Protein AF-A0A9E5M916-F1 (afdb_monomer_lite)

Foldseek 3Di:
DADDPDADPDDDPQFQDDWDDDVHIGRQWTDDQLDIDGNDDLVVVPPSSVVVVVVSCVRNVDD

Secondary structure (DSSP, 8-state):
----S---S---GGGEEEEEESSSEEEEEEEETTEEEESS-GGGSHHHHHHHHHHHHHHHH--

Radius of gyration: 12.23 Å; chains: 1; bounding box: 32×17×26 Å

Structure (mmCIF, N/CA/C/O backbone):
data_AF-A0A9E5M916-F1
#
_entry.id   AF-A0A9E5M916-F1
#
loop_
_atom_site.group_PDB
_atom_site.id
_atom_site.type_symbol
_atom_site.label_atom_id
_atom_site.label_alt_id
_atom_site.label_comp_id
_atom_site.label_asym_id
_atom_site.label_entity_id
_atom_site.label_seq_id
_atom_site.pdbx_PDB_ins_code
_atom_site.Cartn_x
_atom_site.Cartn_y
_atom_site.Cartn_z
_atom_site.occupancy
_atom_site.B_iso_or_equiv
_atom_site.auth_seq_id
_atom_site.auth_comp_id
_atom_site.auth_asym_id
_atom_site.auth_atom_id
_atom_site.pdbx_PDB_model_num
ATOM 1 N N . TYR A 1 1 ? 6.024 4.496 3.653 1.00 95.75 1 TYR A N 1
ATOM 2 C CA . TYR A 1 1 ? 7.437 4.105 3.472 1.00 95.75 1 TYR A CA 1
ATOM 3 C C . TYR A 1 1 ? 7.490 2.867 2.595 1.00 95.75 1 TYR A C 1
ATOM 5 O O . TYR A 1 1 ? 6.862 1.874 2.943 1.00 95.75 1 TYR A O 1
ATOM 13 N N . HIS A 1 2 ? 8.189 2.924 1.463 1.00 97.50 2 HIS A N 1
ATOM 14 C CA . HIS A 1 2 ? 8.306 1.804 0.526 1.00 97.50 2 HIS A CA 1
ATOM 15 C C . HIS A 1 2 ? 9.715 1.208 0.593 1.00 97.50 2 HIS A C 1
ATOM 17 O O . HIS A 1 2 ? 10.693 1.951 0.557 1.00 97.50 2 HIS A O 1
ATOM 23 N N . VAL A 1 3 ? 9.816 -0.120 0.681 1.00 97.75 3 VAL A N 1
ATOM 24 C CA . VAL A 1 3 ? 11.073 -0.867 0.527 1.00 97.75 3 VAL A CA 1
ATOM 25 C C . VAL A 1 3 ? 10.774 -2.231 -0.094 1.00 97.75 3 VAL A C 1
ATOM 27 O O . VAL A 1 3 ? 10.398 -3.180 0.582 1.00 97.75 3 VAL A O 1
ATOM 30 N N . HIS A 1 4 ? 10.857 -2.323 -1.416 1.00 97.12 4 HIS A N 1
ATOM 31 C CA . HIS A 1 4 ? 10.557 -3.554 -2.146 1.00 97.12 4 HIS A CA 1
ATOM 32 C C . HIS A 1 4 ? 11.199 -3.519 -3.537 1.00 97.12 4 HIS A C 1
ATOM 34 O O . HIS A 1 4 ? 11.328 -2.455 -4.137 1.00 97.12 4 HIS A O 1
ATOM 40 N N . SER A 1 5 ? 11.592 -4.686 -4.055 1.00 97.69 5 SER A N 1
ATOM 41 C CA . SER A 1 5 ? 12.126 -4.834 -5.422 1.00 97.69 5 SER A CA 1
ATOM 42 C C . SER A 1 5 ? 11.062 -5.247 -6.441 1.00 97.69 5 SER A C 1
ATOM 44 O O . SER A 1 5 ? 11.244 -5.051 -7.637 1.00 97.69 5 SER A O 1
ATOM 46 N N . TYR A 1 6 ? 9.947 -5.809 -5.970 1.00 97.56 6 TYR A N 1
ATOM 47 C CA . TYR A 1 6 ? 8.839 -6.280 -6.798 1.00 97.56 6 TYR A CA 1
ATOM 48 C C . TYR A 1 6 ? 7.601 -5.422 -6.562 1.00 97.56 6 TYR A C 1
ATOM 50 O O . TYR A 1 6 ? 7.456 -4.810 -5.502 1.00 97.56 6 TYR A O 1
ATOM 58 N N . ARG A 1 7 ? 6.713 -5.372 -7.555 1.00 98.00 7 ARG A N 1
ATOM 59 C CA . ARG A 1 7 ? 5.431 -4.668 -7.477 1.00 98.00 7 ARG A CA 1
ATOM 60 C C . ARG A 1 7 ? 4.348 -5.439 -8.235 1.00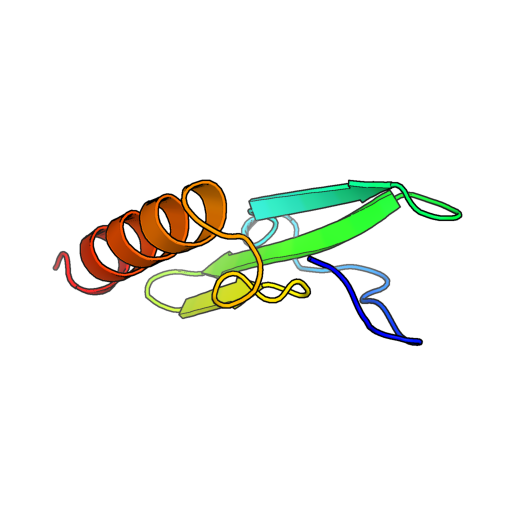 98.00 7 ARG A C 1
ATOM 62 O O . ARG A 1 7 ? 4.686 -6.123 -9.205 1.00 98.00 7 ARG A O 1
ATOM 69 N N . PRO A 1 8 ? 3.069 -5.318 -7.847 1.00 97.69 8 PRO A N 1
ATOM 70 C CA . PRO A 1 8 ? 1.965 -5.811 -8.661 1.00 97.69 8 PRO A CA 1
ATOM 71 C C . PRO A 1 8 ? 1.947 -5.109 -10.022 1.00 97.69 8 PRO A C 1
ATOM 73 O O . PRO A 1 8 ? 2.151 -3.900 -10.102 1.00 97.69 8 PRO A O 1
ATOM 76 N N . VAL A 1 9 ? 1.684 -5.863 -11.090 1.00 96.81 9 VAL A N 1
ATOM 77 C CA . VAL A 1 9 ? 1.471 -5.293 -12.433 1.00 96.81 9 VAL A CA 1
ATOM 78 C C . VAL A 1 9 ? 0.029 -4.810 -12.592 1.00 96.81 9 VAL A C 1
ATOM 80 O O . VAL A 1 9 ? -0.221 -3.799 -13.234 1.00 96.81 9 VAL A O 1
ATOM 83 N N . SER A 1 10 ? -0.921 -5.519 -11.982 1.00 96.62 10 SER A N 1
ATOM 84 C CA . SER A 1 10 ? -2.346 -5.196 -12.020 1.00 96.62 10 SER A CA 1
ATOM 85 C C . SER A 1 10 ? -3.076 -5.829 -10.840 1.00 96.62 10 SER A C 1
ATOM 87 O O . SER A 1 10 ? -2.629 -6.835 -10.287 1.00 96.62 10 SER A O 1
ATOM 89 N N . VAL A 1 11 ? -4.239 -5.280 -10.510 1.00 97.88 11 VAL A N 1
ATOM 90 C CA . VAL A 1 11 ? -5.217 -5.847 -9.571 1.00 97.88 11 VAL A CA 1
ATOM 91 C C . VAL A 1 11 ? -6.607 -5.740 -10.198 1.00 97.88 11 VAL A C 1
ATOM 93 O O . VAL A 1 11 ? -6.774 -5.038 -11.196 1.00 97.88 11 VAL A O 1
ATOM 96 N N . ALA A 1 12 ? -7.608 -6.436 -9.653 1.00 98.06 12 ALA A N 1
ATOM 97 C CA . ALA A 1 12 ? -8.984 -6.229 -10.103 1.00 98.06 12 ALA A CA 1
ATOM 98 C C . ALA A 1 12 ? -9.373 -4.747 -9.895 1.00 98.06 12 ALA A C 1
ATOM 100 O O . ALA A 1 12 ? -9.092 -4.226 -8.813 1.00 98.06 12 ALA A O 1
ATOM 101 N N . PRO A 1 13 ? -10.007 -4.072 -10.876 1.00 96.44 13 PRO A N 1
ATOM 102 C CA . PRO A 1 13 ? -10.325 -2.644 -10.772 1.00 96.44 13 PRO A CA 1
ATOM 103 C C . PRO A 1 13 ? -11.124 -2.296 -9.514 1.00 96.44 13 PRO A C 1
ATOM 105 O O . PRO A 1 13 ? -10.778 -1.356 -8.809 1.00 96.44 13 PRO A O 1
ATOM 108 N N . ASP A 1 14 ? -12.104 -3.131 -9.164 1.00 97.81 14 ASP A N 1
ATOM 109 C CA . ASP A 1 14 ? -12.941 -2.947 -7.971 1.00 97.81 14 ASP A CA 1
ATOM 110 C C . ASP A 1 14 ? -12.181 -3.137 -6.649 1.00 97.81 14 ASP A C 1
ATOM 112 O O . ASP A 1 14 ? -12.740 -2.911 -5.577 1.00 97.81 14 ASP A O 1
ATOM 116 N N . TRP A 1 15 ? -10.932 -3.614 -6.694 1.00 98.19 15 TRP A N 1
ATOM 117 C CA . TRP A 1 15 ? -10.086 -3.775 -5.510 1.00 98.19 15 TRP A CA 1
ATOM 118 C C . TRP A 1 15 ? -9.038 -2.674 -5.393 1.00 98.19 15 TRP A C 1
ATOM 120 O O . TRP A 1 15 ? -8.368 -2.604 -4.365 1.00 98.19 15 TRP A O 1
ATOM 130 N N . LEU A 1 16 ? -8.832 -1.850 -6.423 1.00 98.25 16 LEU A N 1
ATOM 131 C CA . LEU A 1 16 ? -7.786 -0.836 -6.415 1.00 98.25 16 LEU A CA 1
ATOM 132 C C . LEU A 1 16 ? -8.138 0.277 -5.419 1.00 98.25 16 LEU A C 1
ATOM 134 O O . LEU A 1 16 ? -9.128 0.982 -5.592 1.00 98.25 16 LEU A O 1
ATOM 138 N N . ALA A 1 17 ? -7.318 0.446 -4.380 1.00 97.38 17 ALA A N 1
ATOM 139 C CA . ALA A 1 17 ? -7.528 1.484 -3.370 1.00 97.38 17 ALA A CA 1
ATOM 140 C C . ALA A 1 17 ? -6.623 2.699 -3.597 1.00 97.38 17 ALA A C 1
ATOM 142 O O . ALA A 1 17 ? -7.047 3.838 -3.405 1.00 97.38 17 ALA A O 1
ATOM 143 N N . CYS A 1 18 ? -5.370 2.462 -3.990 1.00 97.69 18 CYS A N 1
ATOM 144 C CA . CYS A 1 18 ? -4.440 3.520 -4.357 1.00 97.69 18 CYS A CA 1
ATOM 145 C C . CYS A 1 18 ? -3.294 3.002 -5.229 1.00 97.69 18 CYS A C 1
ATOM 147 O O . CYS A 1 18 ? -2.958 1.813 -5.240 1.00 97.69 18 CYS A O 1
ATOM 149 N N . GLU A 1 19 ? -2.676 3.943 -5.936 1.00 98.50 19 GLU A N 1
ATOM 150 C CA . GLU A 1 19 ? -1.501 3.721 -6.765 1.00 98.50 19 GLU A CA 1
ATOM 151 C C . GLU A 1 19 ? -0.344 4.604 -6.308 1.00 98.50 19 GLU A C 1
ATOM 153 O O . GLU A 1 19 ? -0.511 5.615 -5.618 1.00 98.50 19 GLU A O 1
ATOM 158 N N . THR A 1 20 ? 0.863 4.208 -6.687 1.00 98.50 20 THR A N 1
ATOM 159 C CA . THR A 1 20 ? 2.073 4.995 -6.462 1.00 98.50 20 THR A CA 1
ATOM 160 C C . THR A 1 20 ? 2.890 5.025 -7.739 1.00 98.50 20 THR A C 1
ATOM 162 O O . THR A 1 20 ? 2.970 4.034 -8.461 1.00 98.50 20 THR A O 1
ATOM 165 N N . GLU A 1 21 ? 3.495 6.172 -8.022 1.00 98.00 21 GLU A N 1
ATOM 166 C CA . GLU A 1 21 ? 4.402 6.330 -9.147 1.00 98.00 21 GLU A CA 1
ATOM 167 C C . GLU A 1 21 ? 5.848 6.104 -8.686 1.00 98.00 21 GLU A C 1
ATOM 169 O O . GLU A 1 21 ? 6.348 6.796 -7.799 1.00 98.00 21 GLU A O 1
ATOM 174 N N . TYR A 1 22 ? 6.526 5.121 -9.281 1.00 97.00 22 TYR A N 1
ATOM 175 C CA . TYR A 1 22 ? 7.971 4.929 -9.140 1.00 97.00 22 TYR A CA 1
ATOM 176 C C . TYR A 1 22 ? 8.481 4.093 -10.316 1.00 97.00 22 TYR A C 1
ATOM 178 O O . TYR A 1 22 ? 8.290 2.878 -10.347 1.00 97.00 22 TYR A O 1
ATOM 186 N N . GLY A 1 23 ? 9.068 4.734 -11.333 1.00 96.00 23 GLY A N 1
ATOM 187 C CA . GLY A 1 23 ? 9.404 4.044 -12.588 1.00 96.00 23 GLY A CA 1
ATOM 188 C C . GLY A 1 23 ? 8.154 3.471 -13.276 1.00 96.00 23 GLY A C 1
ATOM 189 O O . GLY A 1 23 ? 8.147 2.321 -13.721 1.00 96.00 23 GLY A O 1
ATOM 190 N N . GLY A 1 24 ? 7.060 4.238 -13.260 1.00 97.31 24 GLY A N 1
ATOM 191 C CA . GLY A 1 24 ? 5.720 3.831 -13.689 1.00 97.31 24 GLY A CA 1
ATOM 192 C C . GLY A 1 24 ? 4.737 3.669 -12.524 1.00 97.31 24 GLY A C 1
ATOM 193 O O . GLY A 1 24 ? 5.144 3.444 -11.381 1.00 97.31 24 GLY A O 1
ATOM 194 N N . TRP A 1 25 ? 3.448 3.797 -12.836 1.00 98.12 25 TRP A N 1
ATOM 195 C CA . TRP A 1 25 ? 2.343 3.594 -11.899 1.00 98.12 25 TRP A CA 1
ATOM 196 C C . TRP A 1 25 ? 2.172 2.116 -11.561 1.00 98.12 25 TRP A C 1
ATOM 198 O O . TRP A 1 25 ? 2.335 1.249 -12.422 1.00 98.12 25 TRP A O 1
ATOM 208 N N . PHE A 1 26 ? 1.863 1.832 -10.300 1.00 98.50 26 PHE A N 1
ATOM 209 C CA . PHE A 1 26 ? 1.530 0.487 -9.852 1.00 98.50 26 PHE A CA 1
ATOM 210 C C . PHE A 1 26 ? 0.537 0.514 -8.682 1.00 98.50 26 PHE A C 1
ATOM 212 O O . PHE A 1 26 ? 0.566 1.460 -7.884 1.00 98.50 26 PHE A O 1
ATOM 219 N N . PRO A 1 27 ? -0.280 -0.544 -8.515 1.00 98.62 27 PRO A N 1
ATOM 220 C CA . PRO A 1 27 ? -1.125 -0.711 -7.338 1.00 98.62 27 PRO A CA 1
ATOM 221 C C . PRO A 1 27 ? -0.280 -0.790 -6.064 1.00 98.62 27 PRO A C 1
ATOM 223 O O . PRO A 1 27 ? 0.509 -1.723 -5.887 1.00 98.62 27 PRO A O 1
ATOM 226 N N . SER A 1 28 ? -0.450 0.175 -5.162 1.00 98.44 28 SER A N 1
ATOM 227 C CA . SER A 1 28 ? 0.256 0.216 -3.876 1.00 98.44 28 SER A CA 1
ATOM 228 C C . SER A 1 28 ? -0.661 -0.036 -2.681 1.00 98.44 28 SER A C 1
ATOM 230 O O . SER A 1 28 ? -0.167 -0.303 -1.582 1.00 98.44 28 SER A O 1
ATOM 232 N N . GLY A 1 29 ? -1.977 -0.038 -2.901 1.00 98.12 29 GLY A N 1
ATOM 233 C CA . GLY A 1 29 ? -2.973 -0.485 -1.939 1.00 98.12 29 GLY A CA 1
ATOM 234 C C . GLY A 1 29 ? -4.183 -1.130 -2.613 1.00 98.12 29 GLY A C 1
ATOM 235 O O . GLY A 1 29 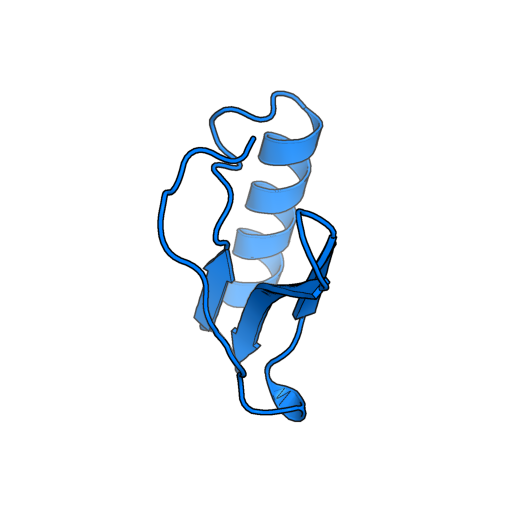? -4.633 -0.687 -3.673 1.00 98.12 29 GLY A O 1
ATOM 236 N N . ILE A 1 30 ? -4.723 -2.163 -1.970 1.00 98.06 30 ILE A N 1
ATOM 237 C CA . ILE A 1 30 ? -5.949 -2.856 -2.369 1.00 98.06 30 ILE A CA 1
ATOM 238 C C . ILE A 1 30 ? -6.954 -2.932 -1.227 1.00 98.06 30 ILE A C 1
ATOM 240 O O . ILE A 1 30 ? -6.579 -2.962 -0.051 1.00 98.06 30 ILE A O 1
ATOM 244 N N . TRP A 1 31 ? -8.230 -3.035 -1.585 1.00 97.31 31 TRP A N 1
ATOM 245 C CA . TRP A 1 31 ? -9.324 -3.226 -0.647 1.00 97.31 31 TRP A CA 1
ATOM 246 C C . TRP A 1 31 ? -10.424 -4.114 -1.232 1.00 97.31 31 TRP A C 1
ATOM 248 O O . TRP A 1 31 ? -10.948 -3.833 -2.303 1.00 97.31 31 TRP A O 1
ATOM 258 N N . LYS A 1 32 ? -10.832 -5.164 -0.512 1.00 95.94 32 LYS A N 1
ATOM 259 C CA . LYS A 1 32 ? -11.964 -6.026 -0.876 1.00 95.94 32 LYS A CA 1
ATOM 260 C C . LYS A 1 32 ? -12.710 -6.492 0.372 1.00 95.94 32 LYS A C 1
ATOM 262 O O . LYS A 1 32 ? -12.232 -7.362 1.098 1.00 95.94 32 LYS A O 1
ATOM 267 N N . GLY A 1 33 ? -13.907 -5.954 0.605 1.00 93.31 33 GLY A N 1
ATOM 268 C CA . GLY A 1 33 ? -14.693 -6.273 1.801 1.00 93.31 33 GLY A CA 1
ATOM 269 C C . GLY A 1 33 ? -13.903 -5.963 3.075 1.00 93.31 33 GLY A C 1
ATOM 270 O O . GLY A 1 33 ? -13.507 -4.822 3.289 1.00 93.31 33 GLY A O 1
ATOM 271 N N . HIS A 1 34 ? -13.639 -6.983 3.891 1.00 94.19 34 HIS A N 1
ATOM 272 C CA . HIS A 1 34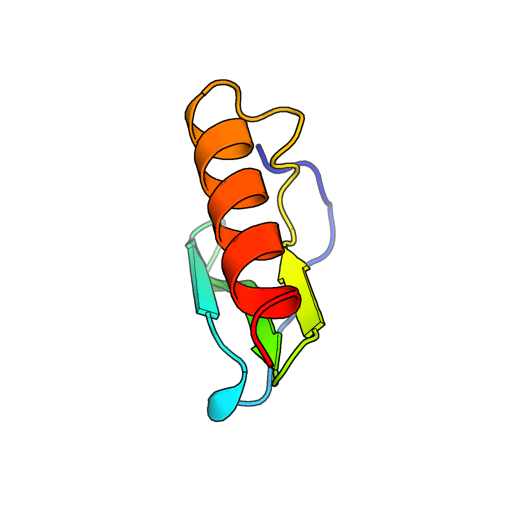 ? -12.883 -6.872 5.148 1.00 94.19 34 HIS A CA 1
ATOM 273 C C . HIS A 1 34 ? -11.380 -7.157 4.977 1.00 94.19 34 HIS A C 1
ATOM 275 O O . HIS A 1 34 ? -10.663 -7.356 5.953 1.00 94.19 34 HIS A O 1
ATOM 281 N N . VAL A 1 35 ? -10.889 -7.205 3.736 1.00 94.94 35 VAL A N 1
ATOM 282 C CA . VAL A 1 35 ? -9.477 -7.436 3.422 1.00 94.94 35 VAL A CA 1
ATOM 283 C C . VAL A 1 35 ? -8.879 -6.162 2.840 1.00 94.94 35 VAL A C 1
ATOM 285 O O . VAL A 1 35 ? -9.344 -5.670 1.814 1.00 94.94 35 VAL A O 1
ATOM 288 N N . ALA A 1 36 ? -7.817 -5.662 3.465 1.00 96.81 36 ALA A N 1
ATOM 289 C CA . ALA A 1 36 ? -6.993 -4.578 2.944 1.00 96.81 36 ALA A CA 1
ATOM 290 C C . ALA A 1 36 ? -5.540 -5.047 2.811 1.00 96.81 36 ALA A C 1
ATOM 292 O O . ALA A 1 36 ? -5.059 -5.837 3.626 1.00 96.81 36 ALA A O 1
ATOM 293 N N . GLY A 1 37 ? -4.839 -4.555 1.792 1.00 97.06 37 GLY A N 1
ATOM 294 C CA . GLY A 1 37 ? -3.425 -4.844 1.567 1.00 97.06 37 GLY A CA 1
ATOM 295 C C . GLY A 1 37 ? -2.687 -3.589 1.131 1.00 97.06 37 GLY A C 1
ATOM 296 O O . GLY A 1 37 ? -3.184 -2.850 0.289 1.00 97.06 37 GLY A O 1
ATOM 297 N N . PHE A 1 38 ? -1.502 -3.354 1.689 1.00 98.19 38 PHE A N 1
ATOM 298 C CA . PHE A 1 38 ? -0.666 -2.198 1.370 1.00 98.19 38 PHE A CA 1
ATOM 299 C C . PHE A 1 38 ? 0.747 -2.671 1.046 1.00 98.19 38 PHE A C 1
ATOM 301 O O . PHE A 1 38 ? 1.312 -3.490 1.769 1.00 98.19 38 PHE A O 1
ATOM 308 N N . GLN A 1 39 ? 1.318 -2.162 -0.044 1.00 98.38 39 GLN A N 1
ATOM 309 C CA . GLN A 1 39 ? 2.685 -2.488 -0.453 1.00 98.38 39 GLN A CA 1
ATOM 310 C C . GLN A 1 39 ? 3.729 -1.728 0.381 1.00 98.38 39 GLN A C 1
ATOM 312 O O . GLN A 1 39 ? 4.872 -2.170 0.510 1.00 98.38 39 GLN A O 1
ATOM 317 N N . PHE A 1 40 ? 3.349 -0.575 0.931 1.00 98.31 40 PHE A N 1
ATOM 318 C CA . PHE A 1 40 ? 4.169 0.210 1.845 1.00 98.31 40 PHE A CA 1
ATOM 319 C C . PHE A 1 40 ? 4.003 -0.241 3.298 1.00 98.31 40 PHE A C 1
ATOM 321 O O . PHE A 1 40 ? 3.031 -0.893 3.659 1.00 98.31 40 PHE A O 1
ATOM 328 N N . HIS A 1 41 ? 4.942 0.183 4.140 1.00 98.19 41 HIS A N 1
ATOM 329 C CA . HIS A 1 41 ? 4.968 -0.059 5.580 1.00 98.19 41 HIS A CA 1
ATOM 330 C C . HIS A 1 41 ? 4.309 1.101 6.340 1.00 98.19 41 HIS A C 1
ATOM 332 O O . HIS A 1 41 ? 4.979 2.120 6.587 1.00 98.19 41 HIS A O 1
ATOM 338 N N . PRO A 1 42 ? 3.008 1.028 6.684 1.00 97.06 42 PRO A N 1
ATOM 339 C CA . PRO A 1 42 ? 2.359 2.070 7.472 1.00 97.06 42 PRO A CA 1
ATOM 340 C C . PRO A 1 42 ? 3.025 2.244 8.845 1.00 97.06 42 PRO A C 1
ATOM 342 O O . PRO A 1 42 ? 3.244 3.369 9.277 1.00 97.06 42 PRO A O 1
ATOM 345 N N . GLU A 1 43 ? 3.486 1.176 9.487 1.00 96.75 43 GLU A N 1
ATOM 346 C CA . GLU A 1 43 ? 4.180 1.214 10.778 1.00 96.75 43 GLU A CA 1
ATOM 347 C C . GLU A 1 43 ? 5.492 2.020 10.750 1.00 96.75 43 GLU A C 1
ATOM 349 O O . GLU A 1 43 ? 5.908 2.571 11.766 1.00 96.75 43 GLU A O 1
ATOM 354 N N . LYS A 1 44 ? 6.117 2.154 9.572 1.00 96.44 44 LYS A N 1
ATOM 355 C CA . LYS A 1 44 ? 7.330 2.964 9.355 1.00 96.44 44 LYS A CA 1
ATOM 356 C C . LYS A 1 44 ? 7.041 4.362 8.796 1.00 96.44 44 LYS A C 1
ATOM 358 O O . LYS A 1 44 ? 7.965 5.065 8.398 1.00 96.44 44 LYS A O 1
ATOM 363 N N . SER A 1 45 ? 5.771 4.764 8.724 1.00 96.38 45 SER A N 1
ATOM 364 C CA . SER A 1 45 ? 5.328 6.016 8.085 1.00 96.38 45 SER A CA 1
ATOM 365 C C . SER A 1 45 ? 4.860 7.083 9.084 1.00 96.38 45 SER A C 1
ATOM 367 O O . SER A 1 45 ? 4.143 8.010 8.707 1.00 96.38 45 SER A O 1
ATOM 369 N N . GLN A 1 46 ? 5.270 6.968 10.352 1.00 97.19 46 GLN A N 1
ATOM 370 C CA . GLN A 1 46 ? 4.985 7.945 11.412 1.00 97.19 46 GLN A CA 1
ATOM 371 C C . GLN A 1 46 ? 3.473 8.223 11.551 1.00 97.19 46 GLN A C 1
ATOM 373 O O . GLN A 1 46 ? 2.657 7.307 11.422 1.00 97.19 46 GLN A O 1
ATOM 378 N N . GLU A 1 47 ? 3.083 9.471 11.818 1.00 98.06 47 GLU A N 1
ATOM 379 C CA . GLU A 1 47 ? 1.689 9.864 12.060 1.00 98.06 47 GLU A CA 1
ATOM 380 C C . GLU A 1 47 ? 0.751 9.490 10.909 1.00 98.06 47 GLU A C 1
ATOM 382 O O . GLU A 1 47 ? -0.363 9.020 11.149 1.00 98.06 47 GLU A O 1
ATOM 387 N N . SER A 1 48 ? 1.215 9.620 9.662 1.00 97.12 48 SER A N 1
ATOM 388 C CA . SER A 1 48 ? 0.424 9.243 8.484 1.00 97.12 48 SER A CA 1
ATOM 389 C C . SER A 1 48 ? 0.078 7.749 8.485 1.00 97.12 48 SER A C 1
ATOM 391 O O . SER A 1 48 ? -1.063 7.361 8.230 1.00 97.12 48 SER A O 1
ATOM 393 N N . GLY A 1 49 ? 1.042 6.913 8.870 1.00 97.44 49 GLY A N 1
ATOM 394 C CA . GLY A 1 49 ? 0.874 5.474 8.988 1.00 97.44 49 GLY A CA 1
ATOM 395 C C . GLY A 1 49 ? -0.054 5.060 10.124 1.00 97.44 49 GLY A C 1
ATOM 396 O O . GLY A 1 49 ? -0.936 4.226 9.928 1.00 97.44 49 GLY A O 1
ATOM 397 N N . ILE A 1 50 ? 0.091 5.691 11.292 1.00 97.50 50 ILE A 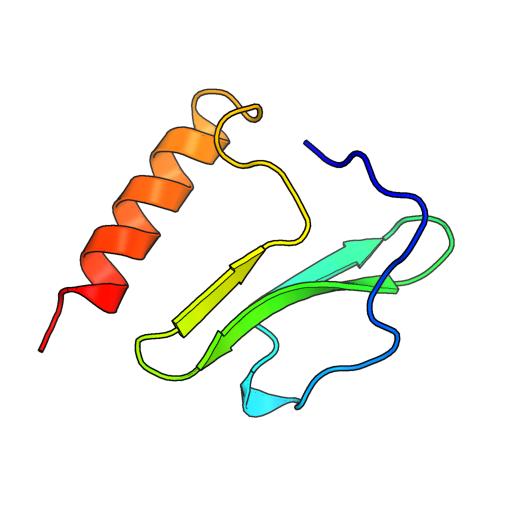N 1
ATOM 398 C CA . ILE A 1 50 ? -0.793 5.465 12.446 1.00 97.50 50 ILE A CA 1
ATOM 399 C C . ILE A 1 50 ? -2.234 5.864 12.102 1.00 97.50 50 ILE A C 1
ATOM 401 O O . ILE A 1 50 ? -3.171 5.131 12.424 1.00 97.50 50 ILE A O 1
ATOM 405 N N . SER A 1 51 ? -2.424 7.006 11.433 1.00 97.88 51 SER A N 1
ATOM 406 C CA . SER A 1 51 ? -3.746 7.467 10.993 1.00 97.88 51 SER A CA 1
ATOM 407 C C . SER A 1 51 ? -4.403 6.469 10.038 1.00 97.88 51 SER A C 1
ATOM 409 O O . SER A 1 51 ? -5.576 6.134 10.210 1.00 97.88 51 SER A O 1
ATOM 411 N N . LEU A 1 52 ? -3.643 5.941 9.073 1.00 97.19 52 LEU A N 1
ATOM 412 C CA . LEU A 1 52 ? -4.135 4.920 8.154 1.00 97.19 52 LEU A CA 1
ATOM 413 C C . LEU A 1 52 ? -4.532 3.635 8.891 1.00 97.19 52 LEU A C 1
ATOM 415 O O . LEU A 1 52 ? -5.639 3.149 8.681 1.00 97.19 52 LEU A O 1
ATOM 419 N N . LEU A 1 53 ? -3.676 3.102 9.770 1.00 97.00 53 LEU A N 1
ATOM 420 C CA . LEU A 1 53 ? -3.963 1.855 10.491 1.00 97.00 53 LEU A CA 1
ATOM 421 C C . LEU A 1 53 ? -5.238 1.950 11.338 1.00 97.00 53 LEU A C 1
ATOM 423 O O . LEU A 1 53 ? -6.029 1.010 11.345 1.00 97.00 53 LEU A O 1
ATOM 427 N N . LYS A 1 54 ? -5.483 3.092 11.994 1.00 96.44 54 LYS A N 1
ATOM 428 C CA . LYS A 1 54 ? -6.737 3.335 12.729 1.00 96.44 54 LYS A CA 1
ATOM 429 C C . LYS A 1 54 ? -7.956 3.233 11.812 1.00 96.44 54 LYS A C 1
ATOM 431 O O . LYS A 1 54 ? -8.863 2.455 12.088 1.00 96.44 54 LYS A O 1
ATOM 436 N N . ARG A 1 55 ? -7.926 3.938 10.676 1.00 95.00 55 ARG A N 1
ATOM 437 C CA . ARG A 1 55 ? -9.008 3.906 9.674 1.00 95.00 55 ARG A CA 1
ATOM 438 C C . ARG A 1 55 ? -9.223 2.504 9.110 1.00 95.00 55 ARG A C 1
ATOM 440 O O . ARG A 1 55 ? -10.357 2.123 8.841 1.00 95.00 55 ARG A O 1
ATOM 447 N N . VAL A 1 56 ? -8.142 1.742 8.933 1.00 95.69 56 VAL A N 1
ATOM 448 C CA . VAL A 1 56 ? -8.207 0.357 8.457 1.00 95.69 56 VAL A CA 1
ATOM 449 C C . VAL A 1 56 ? -8.948 -0.526 9.457 1.00 95.69 56 VAL A C 1
ATOM 451 O O . VAL A 1 56 ? -9.881 -1.223 9.067 1.00 95.69 56 VAL A O 1
ATOM 454 N N . LEU A 1 57 ? -8.582 -0.459 10.739 1.00 93.75 57 LEU A N 1
ATOM 455 C CA . LEU A 1 57 ? -9.232 -1.235 11.800 1.00 93.75 57 LEU A CA 1
ATOM 456 C C . LEU A 1 57 ? -10.710 -0.866 11.964 1.00 93.75 57 LEU A C 1
ATOM 458 O O . LEU A 1 57 ? -11.548 -1.758 12.070 1.00 93.75 57 LEU A O 1
ATOM 462 N N . GLU A 1 58 ? -11.037 0.426 11.924 1.00 94.00 58 GLU A N 1
ATOM 463 C CA . GLU A 1 58 ? -12.422 0.911 11.969 1.00 94.00 58 GLU A CA 1
ATOM 464 C C . GLU A 1 58 ? -13.252 0.351 10.805 1.00 94.00 58 GLU A C 1
ATOM 466 O O . GLU A 1 58 ? -14.347 -0.171 11.007 1.00 94.00 58 GLU A O 1
ATOM 471 N N . LYS A 1 59 ? -12.718 0.415 9.580 1.00 91.19 59 LYS A N 1
ATOM 472 C CA . LYS A 1 59 ? -13.410 -0.043 8.368 1.00 91.19 59 LYS A CA 1
ATOM 473 C C . LYS A 1 59 ? -13.566 -1.560 8.286 1.00 91.19 59 LYS A C 1
ATOM 475 O O . LYS A 1 59 ? -14.583 -2.011 7.777 1.00 91.19 59 LYS A O 1
ATOM 480 N N . ILE A 1 60 ? -12.572 -2.331 8.727 1.00 89.69 60 ILE A N 1
ATOM 481 C CA . ILE A 1 60 ? -12.603 -3.803 8.672 1.00 89.69 60 ILE A CA 1
ATOM 482 C C . ILE A 1 60 ? -13.433 -4.394 9.821 1.00 89.69 60 ILE A C 1
ATOM 484 O O . ILE A 1 60 ? -14.037 -5.449 9.656 1.00 89.69 60 ILE A O 1
ATOM 488 N N . GLY A 1 61 ? -13.454 -3.735 10.984 1.00 78.62 61 GLY A N 1
ATOM 489 C CA . GLY A 1 61 ? -14.221 -4.166 12.157 1.00 78.62 61 GLY A C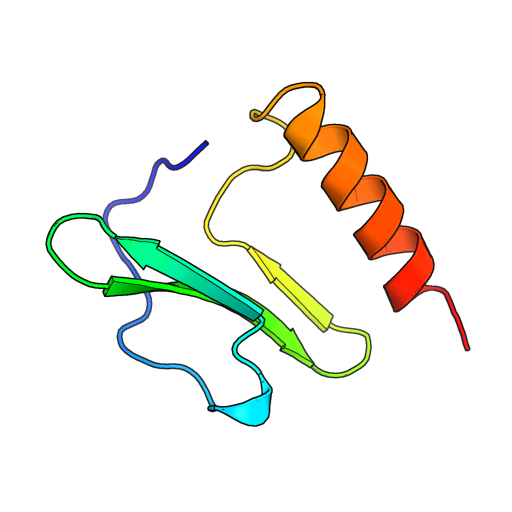A 1
ATOM 490 C C . GLY A 1 61 ? -15.675 -3.687 12.185 1.00 78.62 61 GLY A C 1
ATOM 491 O O . GLY A 1 61 ? -16.411 -4.072 13.092 1.00 78.62 61 GLY A O 1
ATOM 492 N N . SER A 1 62 ? -16.089 -2.847 11.234 1.00 67.38 62 SER A N 1
ATOM 493 C CA . SER A 1 62 ? -17.491 -2.445 11.097 1.00 67.38 62 SER A CA 1
ATOM 494 C C . SER A 1 62 ? -18.298 -3.591 10.464 1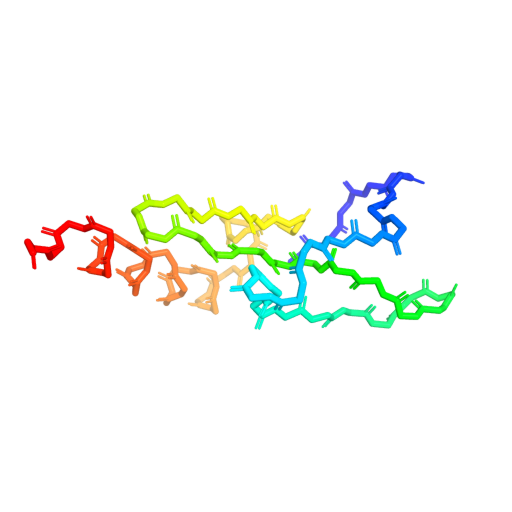.00 67.38 62 SER A C 1
ATOM 496 O O . SER A 1 62 ? -17.838 -4.125 9.454 1.00 67.38 62 SER A O 1
ATOM 498 N N . PRO A 1 63 ? -19.443 -3.996 11.050 1.00 58.56 63 PRO A N 1
ATOM 499 C CA . PRO A 1 63 ? -20.296 -5.058 10.514 1.00 58.56 63 PRO A CA 1
ATOM 500 C C . PRO A 1 63 ? -20.936 -4.703 9.166 1.00 58.56 63 PRO A C 1
ATOM 502 O O . PRO A 1 63 ? -21.139 -3.495 8.895 1.00 58.56 63 PRO A O 1
#

Sequence (63 aa):
YHVHSYRPVSVAPDWLACETEYGGWFPSGIWKGHVAGFQFHPEKSQESGISLLKRVLEKIGSP

pLDDT: mean 95.53, std 6.59, range [58.56, 98.62]